Protein AF-A0A323V270-F1 (afdb_monomer_lite)

Organism: NCBI:txid429133

Sequence (131 aa):
PGTRQRLVRLRPVVPGRQGRWVRTGVSWRQLQYDTSRATWDPLHLAAMRALHATHQAARNQYYSYAPVDVYLHEFGPGLWRLLAEAVADGVPLMTADRAPRPVLLAEGDADVAVDLRRDGRSTALHAVLRL

pLDDT: mean 84.12, std 11.29, range [42.28, 95.69]

Structure (mmCIF, N/CA/C/O backbone):
data_AF-A0A323V270-F1
#
_entry.id   AF-A0A323V270-F1
#
loop_
_atom_site.group_PDB
_atom_site.id
_atom_site.type_symbol
_atom_site.label_atom_id
_atom_site.label_alt_id
_atom_site.label_comp_id
_atom_site.label_asym_id
_atom_site.label_entity_id
_atom_site.label_seq_id
_atom_site.pdbx_PDB_ins_code
_atom_site.Cartn_x
_atom_site.Cartn_y
_atom_site.Cartn_z
_atom_site.occupancy
_atom_site.B_iso_or_equiv
_atom_site.auth_seq_id
_atom_site.auth_comp_id
_atom_site.auth_asym_id
_atom_site.auth_atom_id
_atom_site.pdbx_PDB_model_num
ATOM 1 N N . PRO A 1 1 ? -5.415 6.614 31.268 1.00 42.28 1 PRO A N 1
ATOM 2 C CA . PRO A 1 1 ? -5.300 5.513 30.278 1.00 42.28 1 PRO A CA 1
ATOM 3 C C . PRO A 1 1 ? -5.098 6.080 28.865 1.00 42.28 1 PRO A C 1
ATOM 5 O O . PRO A 1 1 ? -6.015 6.670 28.309 1.00 42.28 1 PRO A O 1
ATOM 8 N N . GLY A 1 2 ? -3.879 5.983 28.328 1.00 48.66 2 GLY A N 1
ATOM 9 C CA . GLY A 1 2 ? -3.569 6.461 26.979 1.00 48.66 2 GLY A CA 1
A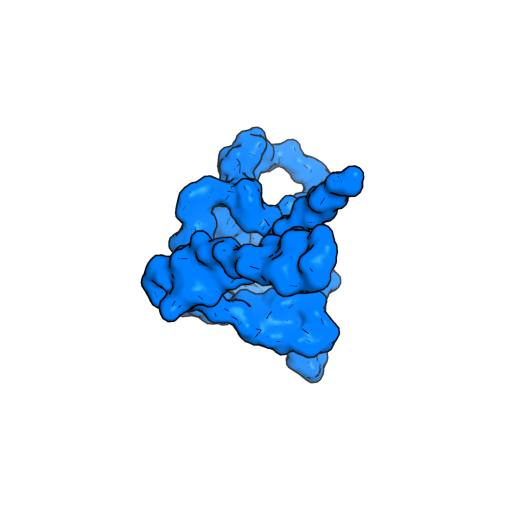TOM 10 C C . GLY A 1 2 ? -3.967 5.420 25.938 1.00 48.66 2 GLY A C 1
ATOM 11 O O . GLY A 1 2 ? -3.508 4.279 25.994 1.00 48.66 2 GLY A O 1
ATOM 12 N N . THR A 1 3 ? -4.824 5.790 24.992 1.00 59.59 3 THR A N 1
ATOM 13 C CA . THR A 1 3 ? -5.087 4.993 23.792 1.00 59.59 3 THR A CA 1
ATOM 14 C C . THR A 1 3 ? -3.776 4.801 23.039 1.00 59.59 3 THR A C 1
ATOM 16 O O . THR A 1 3 ? -3.206 5.752 22.510 1.00 59.59 3 THR A O 1
ATOM 19 N N . ARG A 1 4 ? -3.271 3.564 23.000 1.00 59.75 4 ARG A N 1
ATOM 20 C CA . ARG A 1 4 ? -2.117 3.212 22.169 1.00 59.75 4 ARG A CA 1
ATOM 21 C C . ARG A 1 4 ? -2.528 3.444 20.717 1.00 59.75 4 ARG A C 1
ATOM 23 O O . ARG A 1 4 ? -3.396 2.733 20.211 1.00 59.75 4 ARG A O 1
ATOM 30 N N . GLN A 1 5 ? -1.959 4.461 20.079 1.00 67.81 5 GLN A N 1
ATOM 31 C CA . GLN A 1 5 ? -2.276 4.789 18.695 1.00 67.81 5 GLN A CA 1
ATOM 32 C C . GLN A 1 5 ? -1.957 3.575 17.815 1.00 67.81 5 GLN A C 1
ATOM 34 O O . GLN A 1 5 ? -0.833 3.068 17.808 1.00 67.81 5 GLN A O 1
ATOM 39 N N . ARG A 1 6 ? -2.971 3.057 17.119 1.00 80.75 6 ARG A N 1
ATOM 40 C CA . ARG A 1 6 ? -2.809 1.937 16.191 1.00 80.75 6 ARG A CA 1
ATOM 41 C C . ARG A 1 6 ? -2.405 2.510 14.842 1.00 80.75 6 ARG A C 1
ATOM 43 O O . ARG A 1 6 ? -3.244 3.007 14.103 1.00 80.75 6 ARG A O 1
ATOM 50 N N . LEU A 1 7 ? -1.108 2.481 14.561 1.00 89.12 7 LEU A N 1
ATOM 51 C CA . LEU A 1 7 ? -0.550 2.954 13.301 1.00 89.12 7 LEU A CA 1
ATOM 52 C C . LEU A 1 7 ? -0.386 1.796 12.319 1.00 89.12 7 LEU A C 1
ATOM 54 O O . LEU A 1 7 ? 0.104 0.726 12.683 1.00 89.12 7 LEU A O 1
ATOM 58 N N . VAL A 1 8 ? -0.757 2.032 11.062 1.00 91.38 8 VAL A N 1
ATOM 59 C CA . VAL A 1 8 ? -0.518 1.088 9.967 1.00 91.38 8 VAL A CA 1
ATOM 60 C C . VAL A 1 8 ? 0.804 1.444 9.306 1.00 91.38 8 VAL A C 1
ATOM 62 O O . VAL A 1 8 ? 1.012 2.585 8.890 1.00 91.38 8 VAL A O 1
ATOM 65 N N . ARG A 1 9 ? 1.703 0.462 9.229 1.00 92.88 9 ARG A N 1
ATOM 66 C CA . ARG A 1 9 ? 3.046 0.616 8.672 1.00 92.88 9 ARG A CA 1
ATOM 67 C C . ARG A 1 9 ? 3.176 -0.141 7.359 1.00 92.88 9 ARG A C 1
ATOM 69 O O . ARG A 1 9 ? 2.888 -1.337 7.324 1.00 92.88 9 ARG A O 1
ATOM 76 N N . LEU A 1 10 ? 3.690 0.523 6.329 1.00 93.75 10 LEU A N 1
ATOM 77 C CA . LEU A 1 10 ? 4.091 -0.109 5.077 1.00 93.75 10 LEU A CA 1
ATOM 78 C C . LEU A 1 10 ? 5.544 -0.555 5.158 1.00 93.75 10 LEU A C 1
ATOM 80 O O . LEU A 1 10 ? 6.432 0.155 5.644 1.00 93.75 10 LEU A O 1
ATOM 84 N N . ARG A 1 11 ? 5.796 -1.759 4.654 1.00 92.69 11 ARG A N 1
ATOM 85 C CA . ARG A 1 11 ? 7.142 -2.307 4.563 1.00 92.69 11 ARG A CA 1
ATOM 86 C C . ARG A 1 11 ? 7.288 -3.106 3.273 1.00 92.69 11 ARG A C 1
ATOM 88 O O . ARG A 1 11 ? 6.478 -4.006 3.065 1.00 92.69 11 ARG A O 1
ATOM 95 N N . PRO A 1 12 ? 8.341 -2.858 2.479 1.00 92.94 12 PRO A N 1
ATOM 96 C CA . PRO A 1 12 ? 8.646 -3.687 1.335 1.00 92.94 12 PRO A CA 1
ATOM 97 C C . PRO A 1 12 ? 9.036 -5.080 1.810 1.00 92.94 12 PRO A C 1
ATOM 99 O O . PRO A 1 12 ? 9.722 -5.246 2.827 1.00 92.94 12 PRO A O 1
ATOM 102 N N . VAL A 1 13 ? 8.583 -6.076 1.067 1.00 92.06 13 VAL A N 1
ATOM 103 C CA . VAL A 1 13 ? 8.856 -7.488 1.306 1.00 92.06 13 VAL A CA 1
ATOM 104 C C . VAL A 1 13 ? 9.072 -8.178 -0.028 1.00 92.06 13 VAL A C 1
ATOM 106 O O . VAL A 1 13 ? 8.604 -7.705 -1.060 1.00 92.06 13 VAL A O 1
ATOM 109 N N . VAL A 1 14 ? 9.783 -9.297 0.001 1.00 89.94 14 VAL A N 1
ATOM 110 C CA . VAL A 1 14 ? 9.972 -10.155 -1.171 1.00 89.94 14 VAL A CA 1
ATOM 111 C C . VAL A 1 14 ? 9.300 -11.502 -0.949 1.00 89.94 14 VAL A C 1
ATOM 113 O O . VAL A 1 14 ? 9.254 -11.970 0.198 1.00 89.94 14 VAL A O 1
ATOM 116 N N . PRO A 1 15 ? 8.789 -12.148 -2.007 1.00 88.00 15 PRO A N 1
ATOM 117 C CA . PRO A 1 15 ? 8.318 -13.516 -1.894 1.00 88.00 15 PRO A CA 1
ATOM 118 C C . PRO A 1 15 ? 9.503 -14.415 -1.523 1.00 88.00 15 PRO A C 1
ATOM 120 O O . PRO A 1 15 ? 10.556 -14.402 -2.159 1.0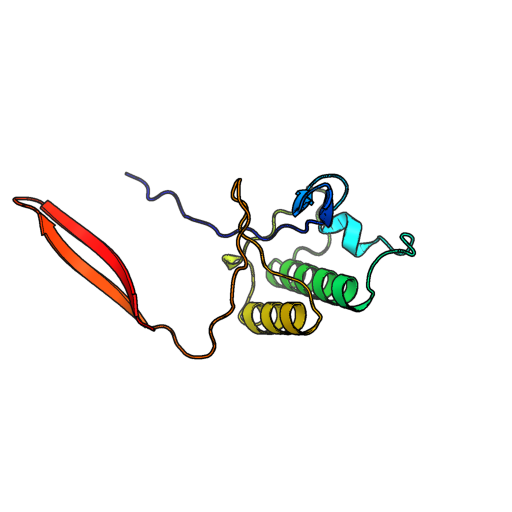0 88.00 15 PRO A O 1
ATOM 123 N N . GLY A 1 16 ? 9.352 -15.164 -0.439 1.00 85.12 16 GLY A N 1
ATOM 124 C CA . GLY A 1 16 ? 10.308 -16.157 0.025 1.00 85.12 16 GLY A CA 1
ATOM 125 C C . GLY A 1 16 ? 9.896 -17.574 -0.351 1.00 85.12 16 GLY A C 1
ATOM 126 O O . GLY A 1 16 ? 8.865 -17.822 -0.977 1.00 85.12 16 GLY A O 1
ATOM 127 N N . ARG A 1 17 ? 10.698 -18.545 0.091 1.00 79.81 17 ARG A N 1
ATOM 128 C CA . ARG A 1 17 ? 10.369 -19.969 -0.068 1.00 79.81 17 ARG A CA 1
ATOM 129 C C . ARG A 1 17 ? 9.069 -20.295 0.678 1.00 79.81 17 ARG A C 1
ATOM 131 O O . ARG A 1 17 ? 8.819 -19.760 1.757 1.00 79.81 17 ARG A O 1
ATOM 138 N N . GLN A 1 18 ? 8.282 -21.214 0.115 1.00 79.88 18 GLN A N 1
ATOM 139 C CA . GLN A 1 18 ? 7.051 -21.739 0.726 1.00 79.88 18 GLN A CA 1
ATOM 140 C C . GLN A 1 18 ? 5.988 -20.656 1.020 1.00 79.88 18 GLN A C 1
ATOM 142 O O . GLN A 1 18 ? 5.308 -20.717 2.040 1.00 79.88 18 GLN A O 1
ATOM 147 N N . GLY A 1 19 ? 5.865 -19.637 0.158 1.00 75.94 19 GLY A N 1
ATOM 148 C CA . GLY A 1 19 ? 4.800 -18.625 0.254 1.00 75.94 19 GLY A CA 1
ATOM 149 C C . GLY A 1 19 ? 4.940 -17.633 1.415 1.00 75.94 19 GLY A C 1
ATOM 150 O O . GLY A 1 19 ? 4.012 -16.882 1.703 1.00 75.94 19 GLY A O 1
ATOM 151 N N . ARG A 1 20 ? 6.089 -17.610 2.104 1.00 84.75 20 ARG A N 1
ATOM 152 C CA . ARG A 1 20 ? 6.357 -16.653 3.188 1.00 84.75 20 ARG A CA 1
ATOM 153 C C . ARG A 1 20 ? 6.891 -15.344 2.621 1.00 84.75 20 ARG A C 1
ATOM 155 O O . ARG A 1 20 ? 7.771 -15.367 1.773 1.00 84.75 20 ARG A O 1
ATOM 162 N N . TRP A 1 21 ? 6.459 -14.210 3.161 1.00 89.12 21 TRP A N 1
ATOM 163 C CA . TRP A 1 21 ? 7.031 -12.905 2.821 1.00 89.12 21 TRP A CA 1
ATOM 164 C C . TRP A 1 21 ? 8.280 -12.615 3.657 1.00 89.12 21 TRP A C 1
ATOM 166 O O . TRP A 1 21 ? 8.244 -12.622 4.891 1.00 89.12 21 TRP A O 1
ATOM 176 N N . VAL A 1 22 ? 9.403 -12.369 2.985 1.00 88.88 22 VAL A N 1
ATOM 177 C CA . VAL A 1 22 ? 10.703 -12.113 3.611 1.00 88.88 22 VAL A CA 1
ATOM 178 C C . VAL A 1 22 ? 10.951 -10.611 3.680 1.00 88.88 22 VAL A C 1
ATOM 180 O O . VAL A 1 22 ? 10.796 -9.881 2.705 1.00 88.88 22 VAL A O 1
ATOM 183 N N . ARG A 1 23 ? 11.348 -10.148 4.869 1.00 87.31 23 ARG A N 1
ATOM 184 C CA . ARG A 1 23 ? 11.594 -8.727 5.173 1.00 87.31 23 ARG A CA 1
ATOM 185 C C . ARG A 1 23 ? 13.081 -8.359 5.178 1.00 87.31 23 ARG A C 1
ATOM 187 O O . ARG A 1 23 ? 13.413 -7.192 5.373 1.00 87.31 23 ARG A O 1
ATOM 194 N N . THR A 1 24 ? 13.954 -9.361 5.093 1.00 84.50 24 THR A N 1
ATOM 195 C CA . THR A 1 24 ? 15.414 -9.227 5.156 1.00 84.50 24 THR A CA 1
ATOM 196 C C . THR A 1 24 ? 15.962 -8.956 3.760 1.00 84.50 24 THR A C 1
ATOM 198 O O . THR A 1 24 ? 15.510 -9.569 2.799 1.00 84.50 24 THR A O 1
ATOM 201 N N . GLY A 1 25 ? 16.937 -8.051 3.640 1.00 79.62 25 GLY A N 1
ATOM 202 C CA . GLY A 1 25 ? 17.577 -7.740 2.354 1.00 79.62 25 GLY A CA 1
ATOM 203 C C . GLY A 1 25 ? 16.720 -6.909 1.389 1.00 79.62 25 GLY A C 1
ATOM 204 O O . GLY A 1 25 ? 17.030 -6.864 0.193 1.00 79.62 25 GLY A O 1
ATOM 205 N N . VAL A 1 26 ? 15.652 -6.290 1.909 1.00 86.81 26 VAL A N 1
ATOM 206 C CA . VAL A 1 26 ? 14.821 -5.295 1.227 1.00 86.81 26 VAL A CA 1
ATOM 207 C C . VAL A 1 26 ? 14.410 -4.200 2.221 1.00 86.81 26 VAL A C 1
ATOM 209 O O . VAL A 1 26 ? 13.998 -4.474 3.351 1.00 86.81 26 VAL A O 1
ATOM 212 N N . SER A 1 27 ? 14.555 -2.941 1.818 1.00 88.00 27 SER A N 1
ATOM 213 C CA . SER A 1 27 ? 14.136 -1.761 2.583 1.00 88.00 27 SER A CA 1
ATOM 214 C C . SER A 1 27 ? 13.779 -0.624 1.629 1.00 88.00 27 SER A C 1
ATOM 216 O O . SER A 1 27 ? 14.223 -0.629 0.482 1.00 88.00 27 SER A O 1
ATOM 218 N N . TRP A 1 28 ? 13.020 0.368 2.104 1.00 89.50 28 TRP A N 1
ATOM 219 C CA . TRP A 1 28 ? 12.665 1.553 1.315 1.00 89.50 28 TRP A CA 1
ATOM 220 C C . TRP A 1 28 ? 13.892 2.266 0.740 1.00 89.50 28 TRP A C 1
ATOM 222 O O . TRP A 1 28 ? 13.958 2.533 -0.457 1.00 89.50 28 TRP A O 1
ATOM 232 N N . ARG A 1 29 ? 14.914 2.477 1.578 1.00 83.00 29 ARG A N 1
ATOM 233 C CA . ARG A 1 29 ? 16.179 3.095 1.170 1.00 83.00 29 ARG A CA 1
ATOM 234 C C . ARG A 1 29 ? 16.913 2.265 0.121 1.00 83.00 29 ARG A C 1
ATOM 236 O O . ARG A 1 29 ? 17.429 2.817 -0.839 1.00 83.00 29 ARG A O 1
ATOM 243 N N . GLN A 1 30 ? 16.964 0.945 0.298 1.00 84.44 30 GLN A N 1
ATOM 244 C CA . GLN A 1 30 ? 17.626 0.078 -0.672 1.00 84.44 30 GLN A CA 1
ATOM 245 C C . GLN A 1 30 ? 16.942 0.176 -2.039 1.00 84.44 30 GLN A C 1
ATOM 247 O O . GLN A 1 30 ? 17.623 0.404 -3.025 1.00 84.44 30 GLN A O 1
ATOM 252 N N . LEU A 1 31 ? 15.610 0.103 -2.099 1.00 85.50 31 LEU A N 1
ATOM 253 C CA . LEU A 1 31 ? 14.853 0.183 -3.357 1.00 85.50 31 LEU A CA 1
ATOM 254 C C . LEU A 1 31 ? 14.980 1.543 -4.068 1.00 85.50 31 LEU A C 1
ATOM 256 O O . LEU A 1 31 ? 14.853 1.625 -5.291 1.00 85.50 31 LEU A O 1
ATOM 260 N N . GLN A 1 32 ? 15.262 2.614 -3.324 1.00 80.31 32 GLN A N 1
ATOM 261 C CA . GLN A 1 32 ? 15.509 3.933 -3.904 1.00 80.31 32 GLN A CA 1
ATOM 262 C C . GLN A 1 32 ? 16.761 3.950 -4.793 1.00 80.31 32 GLN A C 1
ATOM 264 O O . GLN A 1 32 ? 16.724 4.536 -5.871 1.00 80.31 32 GLN A O 1
ATOM 269 N N . TYR A 1 33 ? 17.842 3.303 -4.350 1.00 77.75 33 TYR A N 1
ATOM 270 C CA . TYR A 1 33 ? 19.152 3.348 -5.015 1.00 77.75 33 TYR A CA 1
ATOM 271 C C . TYR A 1 33 ? 19.531 2.047 -5.730 1.00 77.75 33 TYR A C 1
ATOM 273 O O . TYR A 1 33 ? 20.541 2.005 -6.427 1.00 77.75 33 TYR A O 1
ATOM 281 N N . ASP A 1 34 ? 18.763 0.972 -5.544 1.00 73.88 34 ASP A N 1
ATOM 282 C CA . ASP A 1 34 ? 19.017 -0.308 -6.197 1.00 73.88 34 ASP A CA 1
ATOM 283 C C . ASP A 1 34 ? 18.671 -0.198 -7.685 1.00 73.88 34 ASP A C 1
ATOM 285 O O . ASP A 1 34 ? 17.505 -0.134 -8.079 1.00 73.88 34 ASP A O 1
ATOM 289 N N . THR A 1 35 ? 19.719 -0.132 -8.497 1.00 64.19 35 THR A N 1
ATOM 290 C CA . THR A 1 35 ? 19.671 -0.185 -9.964 1.00 64.19 35 THR A CA 1
ATOM 291 C C . THR A 1 35 ? 20.305 -1.480 -10.485 1.00 64.19 35 THR A C 1
ATOM 293 O O . THR A 1 35 ? 20.400 -1.668 -11.694 1.00 64.19 35 THR A O 1
ATOM 296 N N . SER A 1 36 ? 20.800 -2.350 -9.592 1.00 58.47 36 SER A N 1
ATOM 297 C CA . SER A 1 36 ? 21.748 -3.422 -9.928 1.00 58.47 36 SER A CA 1
ATOM 298 C C . SER A 1 36 ? 21.151 -4.824 -9.876 1.00 58.47 36 SER A C 1
ATOM 300 O O . SER A 1 36 ? 21.689 -5.741 -10.500 1.00 58.47 36 SER A O 1
ATOM 302 N N . ARG A 1 37 ? 20.029 -5.027 -9.178 1.00 61.88 37 ARG A N 1
ATOM 303 C CA . ARG A 1 37 ? 19.308 -6.302 -9.244 1.00 61.88 37 ARG A CA 1
ATOM 304 C C . ARG A 1 37 ? 18.553 -6.399 -10.571 1.00 61.88 37 ARG A C 1
ATOM 306 O O . ARG A 1 37 ? 17.402 -5.987 -10.667 1.00 61.88 37 ARG A O 1
ATOM 313 N N . ALA A 1 38 ? 19.174 -7.049 -11.556 1.00 57.97 38 ALA A N 1
ATOM 314 C CA . ALA A 1 38 ? 18.587 -7.437 -12.849 1.00 57.97 38 ALA A CA 1
ATOM 315 C C . ALA A 1 38 ? 17.314 -8.320 -12.751 1.00 57.97 38 ALA A C 1
ATOM 317 O O . ALA A 1 38 ? 16.815 -8.807 -13.757 1.00 57.97 38 ALA A O 1
ATOM 318 N N . THR A 1 39 ? 16.811 -8.573 -11.541 1.00 75.25 39 THR A N 1
ATOM 319 C CA . THR A 1 39 ? 15.713 -9.496 -11.228 1.00 75.25 39 THR A CA 1
ATOM 320 C C . THR A 1 39 ? 14.454 -8.781 -10.730 1.00 75.25 39 THR A C 1
ATOM 322 O O . THR A 1 39 ? 13.443 -9.437 -10.500 1.00 75.25 39 THR A O 1
ATOM 325 N N . TRP A 1 40 ? 14.494 -7.464 -10.503 1.00 85.56 40 TRP A N 1
ATOM 326 C CA . TRP A 1 40 ? 13.289 -6.736 -10.107 1.00 85.56 40 TRP A CA 1
ATOM 327 C C . TRP A 1 40 ? 12.390 -6.464 -11.305 1.00 85.56 40 TRP A C 1
ATOM 329 O O . TRP A 1 40 ? 12.866 -6.057 -12.361 1.00 85.56 40 TRP A O 1
ATOM 339 N N . ASP A 1 41 ? 11.086 -6.606 -11.093 1.00 89.50 41 ASP A N 1
ATOM 340 C CA . ASP A 1 41 ? 10.101 -6.060 -12.013 1.00 89.50 41 ASP A CA 1
ATOM 341 C C . ASP A 1 41 ? 10.199 -4.516 -12.007 1.00 89.50 41 ASP A C 1
ATOM 343 O O . ASP A 1 41 ? 10.103 -3.905 -10.929 1.00 89.50 41 ASP A O 1
ATOM 347 N N . PRO A 1 42 ? 10.415 -3.869 -13.168 1.00 89.75 42 PRO A N 1
ATOM 348 C CA . PRO A 1 42 ? 10.500 -2.417 -13.263 1.00 89.75 42 PRO A CA 1
ATOM 349 C C . PRO A 1 42 ? 9.249 -1.690 -12.758 1.00 89.75 42 PRO A C 1
ATOM 351 O O . PRO A 1 42 ? 9.391 -0.625 -12.152 1.00 89.75 42 PRO A O 1
ATOM 354 N N . LEU A 1 43 ? 8.054 -2.255 -12.962 1.00 92.31 43 LEU A N 1
ATOM 355 C CA . LEU A 1 43 ? 6.789 -1.657 -12.523 1.00 92.31 43 LEU A CA 1
ATOM 356 C C . LEU A 1 43 ? 6.687 -1.682 -10.997 1.00 92.31 43 LEU A C 1
ATOM 358 O O . LEU A 1 43 ? 6.464 -0.649 -10.364 1.00 92.31 43 LEU A O 1
ATOM 362 N N . HIS A 1 44 ? 7.001 -2.822 -10.376 1.00 91.94 44 HIS A N 1
ATOM 363 C CA . HIS A 1 44 ? 7.034 -2.923 -8.914 1.00 91.94 44 HIS A CA 1
ATOM 364 C C . HIS A 1 44 ? 8.048 -1.950 -8.298 1.00 91.94 44 HIS A C 1
ATOM 366 O O . HIS A 1 44 ? 7.780 -1.322 -7.270 1.00 91.94 44 HIS A O 1
ATOM 372 N N . LEU A 1 45 ? 9.224 -1.806 -8.916 1.00 90.81 45 LEU A N 1
ATOM 373 C CA . LEU A 1 45 ? 10.252 -0.883 -8.442 1.00 90.81 45 LEU A CA 1
ATOM 374 C C . LEU A 1 45 ? 9.813 0.582 -8.583 1.00 90.81 45 LEU A C 1
ATOM 376 O O . LEU A 1 45 ? 10.044 1.375 -7.666 1.00 90.81 45 LEU A O 1
ATOM 380 N N . ALA A 1 46 ? 9.164 0.936 -9.695 1.00 91.38 46 ALA A N 1
ATOM 381 C CA . ALA A 1 46 ? 8.598 2.264 -9.914 1.00 91.38 46 ALA A CA 1
ATOM 382 C C . ALA A 1 46 ? 7.537 2.601 -8.853 1.00 91.38 46 ALA A C 1
ATOM 384 O O . ALA A 1 46 ? 7.641 3.650 -8.211 1.00 91.38 46 ALA A O 1
ATOM 385 N N . ALA A 1 47 ? 6.608 1.681 -8.575 1.00 93.25 47 ALA A N 1
ATOM 386 C CA . ALA A 1 47 ? 5.588 1.842 -7.539 1.00 93.25 47 ALA A CA 1
ATOM 387 C C . ALA A 1 47 ? 6.198 2.051 -6.137 1.00 93.25 47 ALA A C 1
ATOM 389 O O . ALA A 1 47 ? 5.826 2.978 -5.409 1.00 93.25 47 ALA A O 1
ATOM 390 N N . MET A 1 48 ? 7.205 1.249 -5.764 1.00 92.06 48 MET A N 1
ATOM 391 C CA . MET A 1 48 ? 7.908 1.400 -4.478 1.00 92.06 48 MET A CA 1
ATOM 392 C C . MET A 1 48 ? 8.618 2.754 -4.360 1.00 92.06 48 MET A C 1
ATOM 394 O O . MET A 1 48 ? 8.587 3.390 -3.302 1.00 92.06 48 MET A O 1
ATOM 398 N N . ARG A 1 49 ? 9.250 3.217 -5.444 1.00 91.12 49 ARG A N 1
ATOM 399 C CA . ARG A 1 49 ? 9.915 4.527 -5.488 1.00 91.12 49 ARG A CA 1
ATOM 400 C C . ARG A 1 49 ? 8.911 5.674 -5.395 1.00 91.12 49 ARG A C 1
ATOM 402 O O . ARG A 1 49 ? 9.176 6.620 -4.658 1.00 91.12 49 ARG A O 1
ATOM 409 N N . ALA A 1 50 ? 7.763 5.575 -6.065 1.00 92.12 50 ALA A N 1
ATOM 410 C CA . ALA A 1 50 ? 6.701 6.580 -6.014 1.00 92.12 50 ALA A CA 1
ATOM 411 C C . ALA A 1 50 ? 6.109 6.731 -4.600 1.00 92.12 50 ALA A C 1
ATOM 413 O O . ALA A 1 50 ? 5.968 7.853 -4.100 1.00 92.12 50 ALA A O 1
ATOM 414 N N . LEU A 1 51 ? 5.836 5.607 -3.923 1.00 92.38 51 LEU A N 1
ATOM 415 C CA . LEU A 1 51 ? 5.401 5.590 -2.521 1.00 92.38 51 LEU A CA 1
ATOM 416 C C . LEU A 1 51 ? 6.435 6.262 -1.610 1.00 92.38 51 LEU A C 1
ATOM 418 O O . LEU A 1 51 ? 6.096 7.162 -0.841 1.00 92.38 51 LEU A O 1
ATOM 422 N N . HIS A 1 52 ? 7.706 5.875 -1.720 1.00 90.62 52 HIS A N 1
ATOM 423 C CA . HIS A 1 52 ? 8.757 6.435 -0.872 1.00 90.62 52 HIS A CA 1
ATOM 424 C C . HIS A 1 52 ? 9.011 7.927 -1.144 1.00 90.62 52 HIS A C 1
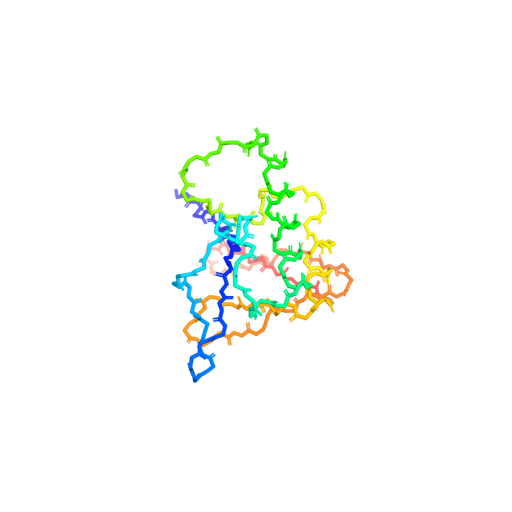ATOM 426 O O . HIS A 1 52 ? 9.146 8.704 -0.204 1.00 90.62 52 HIS A O 1
ATOM 432 N N . ALA A 1 53 ? 9.031 8.358 -2.408 1.00 89.12 53 ALA A N 1
ATOM 433 C CA . ALA A 1 53 ? 9.218 9.766 -2.762 1.00 89.12 53 ALA A CA 1
ATOM 434 C C . ALA A 1 53 ? 8.081 10.649 -2.221 1.00 89.12 53 ALA A C 1
ATOM 436 O O . ALA A 1 53 ? 8.335 11.725 -1.683 1.00 89.12 53 ALA A O 1
ATOM 437 N N . THR A 1 54 ? 6.838 10.165 -2.303 1.00 90.38 54 THR A N 1
ATOM 438 C CA . THR A 1 54 ? 5.663 10.883 -1.788 1.00 90.38 54 THR A CA 1
ATOM 439 C C . THR A 1 54 ? 5.695 10.994 -0.266 1.00 90.38 54 THR A C 1
ATOM 441 O O . THR A 1 54 ? 5.393 12.054 0.280 1.00 90.38 54 THR A O 1
ATOM 444 N N . HIS A 1 55 ? 6.107 9.929 0.426 1.00 89.81 55 HIS A N 1
ATOM 445 C CA . HIS A 1 55 ? 6.318 9.948 1.875 1.00 89.81 55 HIS A CA 1
ATOM 446 C C . HIS A 1 55 ? 7.384 10.973 2.292 1.00 89.81 55 HIS A C 1
ATOM 448 O O . HIS A 1 55 ? 7.151 11.776 3.193 1.00 89.81 55 HIS A O 1
ATOM 454 N N . GLN A 1 56 ? 8.521 11.007 1.593 1.00 86.56 56 GLN A N 1
ATOM 455 C CA . GLN A 1 56 ? 9.603 11.959 1.870 1.00 86.56 56 GLN A CA 1
ATOM 456 C C . GLN A 1 56 ? 9.169 13.413 1.626 1.00 86.56 56 GLN A C 1
ATOM 458 O O . GLN A 1 56 ? 9.473 14.292 2.439 1.00 86.56 56 GLN A O 1
ATOM 463 N N . ALA A 1 57 ? 8.415 13.656 0.548 1.00 85.56 57 ALA A N 1
ATOM 464 C CA . ALA A 1 57 ? 7.849 14.965 0.238 1.00 85.56 57 ALA A CA 1
ATOM 465 C C . ALA A 1 57 ? 6.851 15.426 1.313 1.00 85.56 57 ALA A C 1
ATOM 467 O O . ALA A 1 57 ? 6.944 16.559 1.777 1.00 85.56 57 ALA A O 1
ATOM 468 N N . ALA A 1 58 ? 5.958 14.541 1.773 1.00 84.62 58 ALA A N 1
ATOM 469 C CA . ALA A 1 58 ? 4.984 14.851 2.824 1.00 84.62 58 ALA A CA 1
ATOM 470 C C . ALA A 1 58 ? 5.639 15.214 4.170 1.00 84.62 58 ALA A C 1
ATOM 472 O O . ALA A 1 58 ? 5.067 15.959 4.963 1.00 84.62 58 ALA A O 1
ATOM 473 N N . ARG A 1 59 ? 6.853 14.713 4.426 1.00 79.25 59 ARG A N 1
ATOM 474 C CA . ARG A 1 59 ? 7.600 14.962 5.667 1.00 79.25 59 ARG A CA 1
ATOM 475 C C . ARG A 1 59 ? 8.584 16.130 5.585 1.00 79.25 59 ARG A C 1
ATOM 477 O O . ARG A 1 59 ? 9.248 16.397 6.584 1.00 79.25 59 ARG A O 1
ATOM 484 N N . ASN A 1 60 ? 8.737 16.788 4.429 1.00 72.00 60 ASN A N 1
ATOM 485 C CA . ASN A 1 60 ? 9.843 17.722 4.156 1.00 72.00 60 ASN A CA 1
ATOM 486 C C . ASN A 1 60 ? 11.240 17.115 4.443 1.00 72.00 60 ASN A C 1
ATOM 488 O O . ASN A 1 60 ? 12.202 17.828 4.731 1.00 72.00 60 ASN A O 1
ATOM 492 N N . GLN A 1 61 ? 11.373 15.787 4.381 1.00 66.62 61 GLN A N 1
ATOM 493 C CA . GLN A 1 61 ? 12.582 15.061 4.775 1.00 66.62 61 GLN A CA 1
ATOM 494 C C . GLN A 1 61 ? 13.251 14.456 3.546 1.00 66.62 61 GLN A C 1
ATOM 496 O O . GLN A 1 61 ? 13.062 13.291 3.224 1.00 66.62 61 GLN A O 1
ATOM 501 N N . TYR A 1 62 ? 14.078 15.242 2.859 1.00 59.59 62 TYR A N 1
ATOM 502 C CA . TYR A 1 62 ? 14.807 14.757 1.680 1.00 59.59 62 TYR A CA 1
ATOM 503 C C . TYR A 1 62 ? 16.077 13.964 2.037 1.00 59.59 62 TYR A C 1
ATOM 505 O O . TYR A 1 62 ? 16.496 13.100 1.271 1.00 59.59 62 TYR A O 1
ATOM 513 N N . TYR A 1 63 ? 16.653 14.194 3.225 1.00 55.31 63 TYR A N 1
ATOM 514 C CA . TYR A 1 63 ? 17.926 13.606 3.657 1.00 55.31 63 TYR A CA 1
ATOM 515 C C . TYR A 1 63 ? 17.850 13.105 5.106 1.00 55.31 63 TYR A C 1
ATOM 517 O O . TYR A 1 63 ? 18.249 13.800 6.035 1.00 55.31 63 TYR A O 1
ATOM 525 N N . SER A 1 64 ? 17.344 11.888 5.316 1.00 54.72 64 SER A N 1
ATOM 526 C CA . SER A 1 64 ? 17.449 11.195 6.609 1.00 54.72 64 SER A CA 1
ATOM 527 C C . SER A 1 64 ? 18.387 9.991 6.492 1.00 54.72 64 SER A C 1
ATOM 529 O O . SER A 1 64 ? 18.325 9.225 5.528 1.00 54.72 64 SER A O 1
ATOM 531 N N . TYR A 1 65 ? 19.295 9.836 7.459 1.00 52.91 65 TYR A N 1
ATOM 532 C CA . TYR A 1 65 ? 20.269 8.736 7.529 1.00 52.91 65 TYR A CA 1
ATOM 533 C C . TYR A 1 65 ? 19.757 7.514 8.316 1.00 52.91 65 TYR A C 1
ATOM 535 O O . TYR A 1 65 ? 20.408 6.471 8.311 1.00 52.91 65 TYR A O 1
ATOM 543 N N . ALA A 1 66 ? 18.594 7.613 8.967 1.00 54.69 66 ALA A N 1
ATOM 544 C CA . ALA A 1 66 ? 18.017 6.533 9.766 1.00 54.69 66 ALA A CA 1
ATOM 545 C C . ALA A 1 66 ? 17.165 5.559 8.919 1.00 54.69 66 ALA A C 1
ATOM 547 O O . ALA A 1 66 ? 16.671 5.939 7.853 1.00 54.69 66 ALA A O 1
ATOM 548 N N . PRO A 1 67 ? 16.953 4.306 9.377 1.00 60.50 67 PRO A N 1
ATOM 549 C CA . PRO A 1 67 ? 15.945 3.418 8.804 1.00 60.50 67 PRO A CA 1
ATOM 550 C C . PRO A 1 67 ? 14.579 4.114 8.774 1.00 60.50 67 PRO A C 1
ATOM 552 O O . PRO A 1 67 ? 14.075 4.537 9.811 1.00 60.50 67 PRO A O 1
ATOM 555 N N . VAL A 1 68 ? 13.989 4.243 7.584 1.00 74.25 68 VAL A N 1
ATOM 556 C CA . VAL A 1 68 ? 12.699 4.919 7.409 1.00 74.25 68 VAL A CA 1
ATOM 557 C C . VAL A 1 68 ? 11.580 3.905 7.629 1.00 74.25 68 VAL A C 1
ATOM 559 O O . VAL A 1 68 ? 11.346 3.026 6.794 1.00 74.25 68 VAL A O 1
ATOM 562 N N . ASP A 1 69 ? 10.895 4.007 8.767 1.00 87.00 69 ASP A N 1
ATOM 563 C CA . ASP A 1 69 ? 9.565 3.421 8.903 1.00 87.00 69 ASP A CA 1
ATOM 564 C C . ASP A 1 69 ? 8.559 4.333 8.186 1.00 87.00 69 ASP A C 1
ATOM 566 O O . ASP A 1 69 ? 8.526 5.540 8.412 1.00 87.00 69 ASP A O 1
ATOM 570 N N . VAL A 1 70 ? 7.753 3.739 7.308 1.00 90.50 70 VAL A N 1
ATOM 571 C CA . VAL A 1 70 ? 6.755 4.440 6.493 1.00 90.50 70 VAL A CA 1
ATOM 572 C C . VAL A 1 70 ? 5.371 4.085 7.019 1.00 90.50 70 VAL A C 1
ATOM 574 O O . VAL A 1 70 ? 4.981 2.914 6.976 1.00 90.50 70 VAL A O 1
ATOM 577 N N . TYR A 1 71 ? 4.622 5.063 7.520 1.00 92.00 71 TYR A N 1
ATOM 578 C CA . TYR A 1 71 ? 3.271 4.856 8.044 1.00 92.00 71 TYR A CA 1
ATOM 579 C C . TYR A 1 71 ? 2.212 5.544 7.179 1.00 92.00 71 TYR A C 1
ATOM 581 O O . TYR A 1 71 ? 2.450 6.624 6.656 1.00 92.00 71 TYR A O 1
ATOM 589 N N . LEU A 1 72 ? 1.012 4.958 7.071 1.00 92.44 72 LEU A N 1
ATOM 590 C CA . LEU A 1 72 ? -0.057 5.479 6.193 1.00 92.44 72 LEU A CA 1
ATOM 591 C C . LEU A 1 72 ? -0.466 6.911 6.555 1.00 92.44 72 LEU A C 1
ATOM 593 O O . LEU A 1 72 ? -0.657 7.736 5.675 1.00 92.44 72 LEU A O 1
ATOM 597 N N . HIS A 1 73 ? -0.556 7.213 7.851 1.00 89.50 73 HIS A N 1
ATOM 598 C CA . HIS A 1 73 ? -0.932 8.543 8.339 1.00 89.50 73 HIS A CA 1
ATOM 599 C C . HIS A 1 73 ? 0.099 9.642 8.030 1.00 89.50 73 HIS A C 1
ATOM 601 O O . HIS A 1 73 ? -0.200 10.813 8.227 1.00 89.50 73 HIS A O 1
ATOM 607 N N . GLU A 1 74 ? 1.310 9.277 7.595 1.00 90.81 74 GLU A N 1
ATOM 608 C CA . GLU A 1 74 ? 2.358 10.233 7.218 1.00 90.81 74 GLU A CA 1
ATOM 609 C C . GLU A 1 74 ? 2.240 10.667 5.751 1.00 90.81 74 GLU A C 1
ATOM 611 O O . GLU A 1 74 ? 2.983 11.539 5.308 1.00 90.81 74 GLU A O 1
ATOM 616 N N . PHE A 1 75 ? 1.332 10.061 4.983 1.00 89.81 75 PHE A N 1
ATOM 617 C CA . PHE A 1 75 ? 1.062 10.470 3.613 1.00 89.81 75 PHE A CA 1
ATOM 618 C C . PHE A 1 75 ? -0.029 11.539 3.563 1.00 89.81 75 PHE A C 1
ATOM 620 O O . PHE A 1 75 ? -0.959 11.553 4.367 1.00 89.81 75 PHE A O 1
ATOM 627 N N . GLY A 1 76 ? 0.057 12.400 2.549 1.00 84.62 76 GLY A N 1
ATOM 628 C CA . GLY A 1 76 ? -1.052 13.261 2.153 1.00 84.62 76 GLY A CA 1
ATOM 629 C C . GLY A 1 76 ? -2.151 12.508 1.379 1.00 84.62 76 GLY A C 1
ATOM 630 O O . GLY A 1 76 ? -2.105 11.282 1.244 1.00 84.62 76 GLY A O 1
ATOM 631 N N . PRO A 1 77 ? -3.107 13.242 0.778 1.00 83.31 77 PRO A N 1
ATOM 632 C CA . PRO A 1 77 ? -4.263 12.670 0.071 1.00 83.31 77 PRO A CA 1
ATOM 633 C C . PRO A 1 77 ? -3.915 11.695 -1.068 1.00 83.31 77 PRO A C 1
ATOM 635 O O . PRO A 1 77 ? -4.718 10.840 -1.425 1.00 83.31 77 PRO A O 1
ATOM 638 N N . GLY A 1 78 ? -2.707 11.795 -1.634 1.00 87.88 78 GLY A N 1
ATOM 639 C CA . GLY A 1 78 ? -2.255 10.963 -2.751 1.00 87.88 78 GLY A CA 1
ATOM 640 C C . GLY A 1 78 ? -1.980 9.491 -2.417 1.00 87.88 78 GLY A C 1
ATOM 641 O O . GLY A 1 78 ? -1.763 8.716 -3.345 1.00 87.88 78 GLY A O 1
ATOM 642 N N . LEU A 1 79 ? -1.991 9.090 -1.138 1.00 92.12 79 LEU A N 1
ATOM 643 C CA . LEU A 1 79 ? -1.710 7.711 -0.712 1.00 92.12 79 LEU A CA 1
ATOM 644 C C . LEU A 1 79 ? -2.561 6.676 -1.449 1.00 92.12 79 LEU A C 1
ATOM 646 O O . LEU A 1 79 ? -2.029 5.705 -1.979 1.00 92.12 79 LEU A O 1
ATOM 650 N N . TRP A 1 80 ? -3.879 6.870 -1.452 1.00 91.75 80 TRP A N 1
ATOM 651 C CA . TRP A 1 80 ? -4.814 5.857 -1.939 1.00 91.75 80 TRP A CA 1
ATOM 652 C C . TRP A 1 80 ? -4.663 5.617 -3.436 1.00 91.75 80 TRP A C 1
ATOM 654 O O . TRP A 1 80 ? -4.632 4.467 -3.864 1.00 91.75 80 TRP A O 1
ATOM 664 N N . ARG A 1 81 ? -4.443 6.688 -4.208 1.00 92.25 81 ARG A N 1
ATOM 665 C CA . ARG A 1 81 ? -4.106 6.597 -5.632 1.00 92.25 81 ARG A CA 1
ATOM 666 C C . ARG A 1 81 ? -2.828 5.783 -5.852 1.00 92.25 81 ARG A C 1
ATOM 668 O O . ARG A 1 81 ? -2.829 4.879 -6.673 1.00 92.25 81 ARG A O 1
ATOM 675 N N . LEU A 1 82 ? -1.765 6.056 -5.091 1.00 94.56 82 LEU A N 1
ATOM 676 C CA . LEU A 1 82 ? -0.489 5.338 -5.226 1.00 94.56 82 LEU A CA 1
ATOM 677 C C . LEU A 1 82 ? -0.598 3.855 -4.853 1.00 94.56 82 LEU A C 1
ATOM 679 O O . LEU A 1 82 ? 0.049 3.017 -5.473 1.00 94.56 82 LEU A O 1
ATOM 683 N N . LEU A 1 83 ? -1.398 3.520 -3.836 1.00 95.12 83 LEU A N 1
ATOM 684 C CA . LEU A 1 83 ? -1.657 2.124 -3.482 1.00 95.12 83 LEU A CA 1
ATOM 685 C C . LEU A 1 83 ? -2.459 1.412 -4.576 1.00 95.12 83 LEU A C 1
ATOM 687 O O . LEU A 1 83 ? -2.142 0.269 -4.892 1.00 95.12 83 LEU A O 1
ATOM 691 N N . ALA A 1 84 ? -3.455 2.080 -5.164 1.00 94.06 84 ALA A N 1
ATOM 692 C CA . ALA A 1 84 ? -4.231 1.534 -6.274 1.00 94.06 84 ALA A CA 1
ATOM 693 C C . ALA A 1 84 ? -3.359 1.299 -7.517 1.00 94.06 84 ALA A C 1
ATOM 695 O O . ALA A 1 84 ? -3.413 0.218 -8.094 1.00 94.06 84 ALA A O 1
ATOM 696 N N . GLU A 1 85 ? -2.503 2.261 -7.873 1.00 94.75 85 GLU A N 1
ATOM 697 C CA . GLU A 1 85 ? -1.523 2.125 -8.962 1.00 94.75 85 GLU A CA 1
ATOM 698 C C . GLU A 1 85 ? -0.563 0.958 -8.707 1.00 94.75 85 GLU A C 1
ATOM 700 O O . GLU A 1 85 ? -0.400 0.102 -9.567 1.00 94.75 85 GLU A O 1
ATOM 705 N N . ALA A 1 86 ? -0.007 0.845 -7.496 1.00 95.56 86 ALA A N 1
ATOM 706 C CA . ALA A 1 86 ? 0.875 -0.267 -7.147 1.00 95.56 86 ALA A CA 1
ATOM 707 C C . ALA A 1 86 ? 0.180 -1.635 -7.283 1.00 95.56 86 ALA A C 1
ATOM 709 O O . ALA A 1 86 ? 0.778 -2.582 -7.791 1.00 95.56 86 ALA A O 1
ATOM 710 N N . VAL A 1 87 ? -1.078 -1.746 -6.838 1.00 95.69 87 VAL A N 1
ATOM 711 C CA . VAL A 1 87 ? -1.870 -2.978 -6.976 1.00 95.69 87 VAL A CA 1
ATOM 712 C C . VAL A 1 87 ? -2.159 -3.285 -8.447 1.00 95.69 87 VAL A C 1
ATOM 714 O O . VAL A 1 87 ? -2.039 -4.442 -8.848 1.00 95.69 87 VAL A O 1
ATOM 717 N N . ALA A 1 88 ? -2.489 -2.272 -9.253 1.00 94.81 88 ALA A N 1
ATOM 718 C CA . ALA A 1 88 ? -2.695 -2.420 -10.695 1.00 94.81 88 ALA A CA 1
ATOM 719 C C . ALA A 1 88 ? -1.416 -2.872 -11.422 1.00 94.81 88 ALA A C 1
ATOM 721 O O . ALA A 1 88 ? -1.486 -3.705 -12.323 1.00 94.81 88 ALA A O 1
ATOM 722 N N . ASP A 1 89 ? -0.254 -2.404 -10.961 1.00 95.56 89 ASP A N 1
ATOM 723 C CA . ASP A 1 89 ? 1.073 -2.815 -11.432 1.00 95.56 89 ASP A CA 1
ATOM 724 C C . ASP A 1 89 ? 1.496 -4.210 -10.932 1.00 95.56 89 ASP A C 1
ATOM 726 O O . ASP A 1 89 ? 2.603 -4.659 -11.222 1.00 95.56 89 ASP A O 1
ATOM 730 N N . GLY A 1 90 ? 0.639 -4.910 -10.180 1.00 94.38 90 GLY A N 1
ATOM 731 C CA . GLY A 1 90 ? 0.881 -6.280 -9.724 1.00 94.38 90 GLY A CA 1
ATOM 732 C C . GLY A 1 90 ? 1.561 -6.399 -8.361 1.00 94.38 90 GLY A C 1
ATOM 733 O O . GLY A 1 90 ? 1.862 -7.516 -7.936 1.00 94.38 90 GLY A O 1
ATOM 734 N N . VAL A 1 91 ? 1.764 -5.295 -7.631 1.00 94.94 91 VAL A N 1
ATOM 735 C CA . VAL A 1 91 ? 2.307 -5.324 -6.266 1.00 94.94 91 VAL A CA 1
ATOM 736 C C . VAL A 1 91 ? 1.209 -5.741 -5.281 1.00 94.94 91 VAL A C 1
ATOM 738 O O . VAL A 1 91 ? 0.318 -4.944 -4.973 1.00 94.94 91 VAL A O 1
ATOM 741 N N . PRO A 1 92 ? 1.272 -6.946 -4.685 1.00 94.19 92 PRO A N 1
ATOM 742 C CA . PRO A 1 92 ? 0.264 -7.345 -3.723 1.00 94.19 92 PRO A CA 1
ATOM 743 C C . PRO A 1 92 ? 0.474 -6.638 -2.380 1.00 94.19 92 PRO A C 1
ATOM 745 O O . PRO A 1 92 ? 1.583 -6.586 -1.840 1.00 94.19 92 PRO A O 1
ATOM 748 N N . LEU A 1 93 ? -0.620 -6.173 -1.782 1.00 94.94 93 LEU A N 1
ATOM 749 C CA . LEU A 1 93 ? -0.638 -5.722 -0.394 1.00 94.94 93 LEU A CA 1
ATOM 750 C C . LEU A 1 93 ? -0.930 -6.917 0.514 1.00 94.94 93 LEU A C 1
ATOM 752 O O . LEU A 1 93 ? -1.865 -7.675 0.275 1.00 94.94 93 LEU A O 1
ATOM 756 N N . MET A 1 94 ? -0.118 -7.104 1.552 1.00 93.94 94 MET A N 1
ATOM 757 C CA . MET A 1 94 ? -0.174 -8.288 2.414 1.00 93.94 94 MET A CA 1
ATOM 758 C C . MET A 1 94 ? -0.143 -7.886 3.884 1.00 93.94 94 MET A C 1
ATOM 760 O O . MET A 1 94 ? 0.603 -6.986 4.284 1.00 93.94 94 MET A O 1
ATOM 764 N N . THR A 1 95 ? -0.922 -8.577 4.712 1.00 92.75 95 THR A N 1
ATOM 765 C CA . THR A 1 95 ? -0.848 -8.419 6.166 1.00 92.75 95 THR A CA 1
ATOM 766 C C . THR A 1 95 ? 0.483 -8.945 6.711 1.00 92.75 95 THR A C 1
ATOM 768 O O . THR A 1 95 ? 1.109 -9.852 6.164 1.0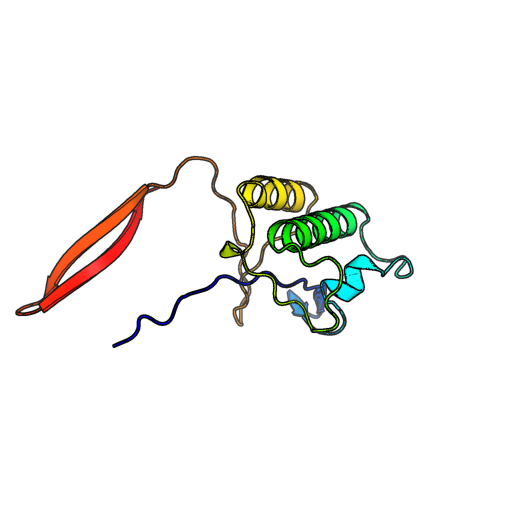0 92.75 95 THR A O 1
ATOM 771 N N . ALA A 1 96 ? 0.943 -8.355 7.817 1.00 86.81 96 ALA A N 1
ATOM 772 C CA . ALA A 1 96 ? 2.217 -8.704 8.452 1.00 86.81 96 ALA A CA 1
ATOM 773 C C . ALA A 1 96 ? 2.102 -9.841 9.494 1.00 86.81 96 ALA A C 1
ATOM 775 O O . ALA A 1 96 ? 2.982 -9.982 10.347 1.00 86.81 96 ALA A O 1
ATOM 776 N N . ASP A 1 97 ? 1.010 -10.606 9.474 1.00 84.50 97 ASP A N 1
ATOM 777 C CA . ASP A 1 97 ? 0.747 -11.735 10.367 1.00 84.50 97 ASP A CA 1
ATOM 778 C C . ASP A 1 97 ? 1.527 -12.998 9.963 1.00 84.50 97 ASP A C 1
ATOM 780 O O . ASP A 1 97 ? 2.156 -13.086 8.909 1.00 84.50 97 ASP A O 1
ATOM 784 N N . ARG A 1 98 ? 1.531 -14.000 10.855 1.00 79.88 98 ARG A N 1
ATOM 785 C CA . ARG A 1 98 ? 2.235 -15.277 10.634 1.00 79.88 98 ARG A CA 1
ATOM 786 C C . ARG A 1 98 ? 1.714 -16.021 9.401 1.00 79.88 98 ARG A C 1
ATOM 788 O O . ARG A 1 98 ? 2.483 -16.751 8.778 1.00 79.88 98 ARG A O 1
ATOM 795 N N . ALA A 1 99 ? 0.436 -15.831 9.087 1.00 85.75 99 ALA A N 1
ATOM 796 C CA . ALA A 1 99 ? -0.230 -16.316 7.889 1.00 85.75 99 ALA A CA 1
ATOM 797 C C . ALA A 1 99 ? -0.692 -15.100 7.065 1.00 85.75 99 ALA A C 1
ATOM 799 O O . ALA A 1 99 ? -1.821 -14.651 7.255 1.00 85.75 99 ALA A O 1
ATOM 800 N N . PRO A 1 100 ? 0.185 -14.547 6.208 1.00 87.69 100 PRO A N 1
ATOM 801 C CA . PRO A 1 100 ? -0.103 -13.360 5.414 1.00 87.69 100 PRO A CA 1
ATOM 802 C C . PRO A 1 100 ? -1.354 -13.542 4.564 1.00 87.69 100 PRO A C 1
ATOM 804 O O . PRO A 1 100 ? -1.505 -14.553 3.878 1.00 87.69 100 PRO A O 1
ATOM 807 N N . ARG A 1 101 ? -2.232 -12.546 4.595 1.00 92.12 101 ARG A N 1
ATOM 808 C CA . ARG A 1 101 ? -3.449 -12.479 3.793 1.00 92.12 101 ARG A CA 1
ATOM 809 C C . ARG A 1 101 ? -3.386 -11.269 2.865 1.00 92.12 101 ARG A C 1
ATOM 811 O O . ARG A 1 101 ? -2.853 -10.233 3.277 1.00 92.12 101 ARG A O 1
ATOM 818 N N . PRO A 1 102 ? -3.940 -11.375 1.646 1.00 92.44 102 PRO A N 1
ATOM 819 C CA . PRO A 1 102 ? -4.093 -10.227 0.771 1.00 92.44 102 PRO A CA 1
ATOM 820 C C . PRO A 1 102 ? -4.913 -9.127 1.448 1.00 92.44 102 PRO A C 1
ATOM 822 O O . PRO A 1 102 ? -5.937 -9.395 2.081 1.00 92.44 102 PRO A O 1
ATOM 825 N N . VAL A 1 103 ? -4.453 -7.891 1.305 1.00 93.88 103 VAL A N 1
ATOM 826 C CA . VAL A 1 103 ? -5.208 -6.688 1.642 1.00 93.88 103 VAL A CA 1
ATOM 827 C C . VAL A 1 103 ? -5.806 -6.168 0.346 1.00 93.88 103 VAL A C 1
ATOM 829 O O . VAL A 1 103 ? -5.081 -5.889 -0.606 1.00 93.88 103 VAL A O 1
ATOM 832 N N . LEU A 1 104 ? -7.128 -6.054 0.319 1.00 91.88 104 LEU A N 1
ATOM 833 C CA . LEU A 1 104 ? -7.855 -5.498 -0.812 1.00 91.88 104 LEU A CA 1
ATOM 834 C C . LEU A 1 104 ? -8.112 -4.015 -0.560 1.00 91.88 104 LEU A C 1
ATOM 836 O O . LEU A 1 104 ? -8.442 -3.619 0.560 1.00 91.88 104 LEU A O 1
ATOM 840 N N . LEU A 1 105 ? -7.959 -3.209 -1.606 1.00 90.31 105 LEU A N 1
ATOM 841 C CA . LEU A 1 105 ? -8.447 -1.838 -1.617 1.00 90.31 105 LEU A CA 1
ATOM 842 C C . LEU A 1 105 ? -9.895 -1.905 -2.096 1.00 90.31 105 LEU A C 1
ATOM 844 O O . LEU A 1 105 ? -10.143 -2.315 -3.226 1.00 90.31 105 LEU A O 1
ATOM 848 N N . ALA A 1 106 ? -10.837 -1.602 -1.206 1.00 85.81 106 ALA A N 1
ATOM 849 C CA . ALA A 1 106 ? -12.245 -1.561 -1.569 1.00 85.81 106 ALA A CA 1
ATOM 850 C C . ALA A 1 106 ? -12.505 -0.373 -2.502 1.00 85.81 106 ALA A C 1
ATOM 852 O O . ALA A 1 106 ? -11.939 0.705 -2.313 1.00 85.81 106 ALA A O 1
ATOM 853 N N . GLU A 1 107 ? -13.361 -0.588 -3.495 1.00 78.44 107 GLU A N 1
ATOM 854 C CA . GLU A 1 107 ? -13.904 0.485 -4.317 1.00 78.44 107 GLU A CA 1
ATOM 855 C C . GLU A 1 107 ? -15.133 1.071 -3.618 1.00 78.44 107 GLU A C 1
ATOM 857 O O . GLU A 1 107 ? -15.981 0.326 -3.123 1.00 78.44 107 GLU A O 1
ATOM 862 N N . GLY A 1 108 ? -15.225 2.399 -3.586 1.00 78.44 108 GLY A N 1
ATOM 863 C CA . GLY A 1 108 ? -16.331 3.118 -2.960 1.00 78.44 108 GLY A CA 1
ATOM 864 C C . GLY A 1 108 ? -16.015 3.670 -1.573 1.00 78.44 108 GLY A C 1
ATOM 865 O O . GLY A 1 108 ? -14.931 3.478 -1.015 1.00 78.44 108 GLY A O 1
ATOM 866 N N . ASP A 1 109 ? -16.983 4.409 -1.046 1.00 78.50 109 ASP A N 1
ATOM 867 C CA . ASP A 1 109 ? -16.886 5.030 0.265 1.00 78.50 109 ASP A CA 1
ATOM 868 C C . ASP A 1 109 ? -17.177 4.002 1.362 1.00 78.50 109 ASP A C 1
ATOM 870 O O . ASP A 1 109 ? -18.015 3.117 1.206 1.00 78.50 109 ASP A O 1
ATOM 874 N N . ALA A 1 110 ? -16.482 4.132 2.490 1.00 80.88 110 ALA A N 1
ATOM 875 C CA . ALA A 1 110 ? -16.763 3.353 3.685 1.00 80.88 110 ALA A CA 1
ATOM 876 C C . ALA A 1 110 ? -17.228 4.290 4.799 1.00 80.88 110 ALA A C 1
ATOM 878 O O . ALA A 1 110 ? -16.514 5.225 5.178 1.00 80.88 110 ALA A O 1
ATOM 879 N N . ASP A 1 111 ? -18.394 4.002 5.366 1.00 84.06 111 ASP A N 1
ATOM 880 C CA . ASP A 1 111 ? -18.932 4.763 6.483 1.00 84.06 111 ASP A CA 1
ATOM 881 C C . ASP A 1 111 ? -18.354 4.233 7.797 1.00 84.06 111 ASP A C 1
ATOM 883 O O . ASP A 1 111 ? -18.578 3.088 8.208 1.00 84.06 111 ASP A O 1
ATOM 887 N N . VAL A 1 112 ? -17.613 5.090 8.499 1.00 86.56 112 VAL A N 1
ATOM 888 C CA . VAL A 1 112 ? -17.156 4.803 9.861 1.00 86.56 112 VAL A CA 1
ATOM 889 C C . VAL A 1 112 ? -18.248 5.233 10.830 1.00 86.56 112 VAL A C 1
ATOM 891 O O . VAL A 1 112 ? -18.485 6.422 11.036 1.00 86.56 112 VAL A O 1
ATOM 894 N N . ALA A 1 113 ? -18.890 4.258 11.466 1.00 89.06 113 ALA A N 1
ATOM 895 C CA . ALA A 1 113 ? -19.862 4.496 12.522 1.00 89.06 113 ALA A CA 1
ATOM 896 C C . ALA A 1 113 ? -19.324 4.017 13.874 1.00 89.06 113 ALA A C 1
ATOM 898 O O . ALA A 1 113 ? -18.365 3.247 13.970 1.00 89.06 113 ALA A O 1
ATOM 899 N N . VAL A 1 114 ? -19.958 4.478 14.947 1.00 90.75 114 VAL A N 1
ATOM 900 C CA . VAL A 1 114 ? -19.647 4.036 16.304 1.00 90.75 114 VAL A CA 1
ATOM 901 C C . VAL A 1 114 ? -20.879 3.352 16.879 1.00 90.75 114 VAL A C 1
ATOM 903 O O . VAL A 1 114 ? -21.939 3.964 16.985 1.00 90.75 114 VAL A O 1
ATOM 906 N N . ASP A 1 115 ? -20.738 2.079 17.235 1.00 90.75 115 ASP A N 1
ATOM 907 C CA . ASP A 1 115 ? -21.745 1.320 17.970 1.00 90.75 115 ASP A CA 1
ATOM 908 C C . ASP A 1 115 ? -21.541 1.546 19.475 1.00 90.75 115 ASP A C 1
ATOM 910 O O . ASP A 1 115 ? -20.480 1.230 20.029 1.00 90.75 115 ASP A O 1
ATOM 914 N N . LEU A 1 116 ? -22.546 2.132 20.130 1.00 91.38 116 LEU A N 1
ATOM 915 C CA . LEU A 1 116 ? -22.592 2.281 21.582 1.00 91.38 116 LEU A CA 1
ATOM 916 C C . LEU A 1 116 ? -23.401 1.134 22.170 1.00 91.38 116 LEU A C 1
ATOM 918 O O . LEU A 1 116 ? -24.620 1.070 22.011 1.00 91.38 116 LEU A O 1
ATOM 922 N N . ARG A 1 117 ? -22.734 0.276 22.939 1.00 91.31 117 ARG A N 1
ATOM 923 C CA . ARG A 1 117 ? -23.382 -0.831 23.642 1.00 91.31 117 ARG A CA 1
ATOM 924 C C . ARG A 1 117 ? -23.305 -0.595 25.139 1.00 91.31 117 ARG A C 1
ATOM 926 O O . ARG A 1 117 ? -22.251 -0.263 25.677 1.00 91.31 117 ARG A O 1
ATOM 933 N N . ARG A 1 118 ? -24.429 -0.769 25.830 1.00 89.94 118 ARG A N 1
ATOM 934 C CA . ARG A 1 118 ? -24.452 -0.795 27.294 1.00 89.94 118 ARG A CA 1
ATOM 935 C C . ARG A 1 118 ? -24.187 -2.223 27.759 1.00 89.94 118 ARG A C 1
ATOM 937 O O . ARG A 1 118 ? -24.951 -3.121 27.421 1.00 89.94 118 ARG A O 1
ATOM 944 N N . ASP A 1 119 ? -23.125 -2.404 28.535 1.00 86.88 119 ASP A N 1
ATOM 945 C CA . ASP A 1 119 ? -22.764 -3.667 29.178 1.00 86.88 119 ASP A CA 1
ATOM 946 C C . ASP A 1 119 ? -22.872 -3.498 30.700 1.00 86.88 119 ASP A C 1
ATOM 948 O O . ASP A 1 119 ? -21.972 -2.982 31.376 1.00 86.88 119 ASP A O 1
ATOM 952 N N . GLY A 1 120 ? -24.055 -3.822 31.230 1.00 85.25 120 GLY A N 1
ATOM 953 C CA . GLY A 1 120 ? -24.409 -3.617 32.634 1.00 85.25 120 GLY A CA 1
ATOM 954 C C . GLY A 1 120 ? -24.300 -2.148 33.061 1.00 85.25 120 GLY A C 1
ATOM 955 O O . GLY A 1 120 ? -25.095 -1.304 32.646 1.00 85.25 120 GLY A O 1
ATOM 956 N N . ARG A 1 121 ? -23.312 -1.844 33.916 1.00 88.00 121 ARG A N 1
ATOM 957 C CA . ARG A 1 121 ? -23.001 -0.479 34.398 1.00 88.00 121 ARG A CA 1
ATOM 958 C C . ARG A 1 121 ? -21.981 0.266 33.532 1.00 88.00 121 ARG A C 1
ATOM 960 O O . ARG A 1 121 ? -21.649 1.406 33.845 1.00 88.00 121 ARG A O 1
ATOM 967 N N . SER A 1 122 ? -21.466 -0.365 32.482 1.00 84.62 122 SER A N 1
ATOM 968 C CA . SER A 1 122 ? -20.469 0.220 31.591 1.00 84.62 122 SER A CA 1
ATOM 969 C C . SER A 1 122 ? -21.062 0.539 30.220 1.00 84.62 122 SER A C 1
ATOM 971 O O . SER A 1 122 ? -22.031 -0.077 29.773 1.00 84.62 122 SER A O 1
ATOM 973 N N . THR A 1 123 ? -20.484 1.535 29.557 1.00 88.06 123 THR A N 1
ATOM 974 C CA . THR A 1 123 ? -20.779 1.859 28.161 1.00 88.06 123 THR A CA 1
ATOM 975 C C . THR A 1 123 ? -19.540 1.520 27.348 1.00 88.06 123 THR A C 1
ATOM 977 O O . THR A 1 123 ? -18.467 2.067 27.609 1.00 88.06 123 THR A O 1
ATOM 980 N N . ALA A 1 124 ? -19.685 0.624 26.378 1.00 87.88 124 ALA A N 1
ATOM 981 C CA . ALA A 1 124 ? -18.641 0.257 25.437 1.00 87.88 124 ALA A CA 1
ATOM 982 C C . ALA A 1 124 ? -18.880 0.957 24.092 1.00 87.88 124 ALA A C 1
ATOM 984 O O . ALA A 1 124 ? -20.002 1.007 23.588 1.00 87.88 124 ALA A O 1
ATOM 985 N N . LEU A 1 125 ? -17.808 1.510 23.527 1.00 87.88 125 LEU A N 1
ATOM 986 C CA . LEU A 1 125 ? -17.786 2.142 22.211 1.00 87.88 125 LEU A CA 1
ATOM 987 C C . LEU A 1 125 ? -17.004 1.239 21.260 1.00 87.88 125 LEU A C 1
ATOM 989 O O . LEU A 1 125 ? -15.831 0.943 21.506 1.00 87.88 125 LEU A O 1
ATOM 993 N N . HIS A 1 126 ? -17.639 0.829 20.168 1.00 86.75 126 HIS A N 1
ATOM 994 C CA . HIS A 1 126 ? -17.019 0.014 19.132 1.00 86.75 126 HIS A CA 1
ATOM 995 C C . HIS A 1 126 ? -17.044 0.772 17.809 1.00 86.75 126 HIS A C 1
ATOM 997 O O . HIS A 1 126 ? -18.107 1.137 17.320 1.00 86.75 126 HIS A O 1
ATOM 1003 N N . ALA A 1 127 ? -15.877 1.005 17.209 1.00 84.88 127 ALA A N 1
ATOM 1004 C CA . ALA A 1 127 ? -15.829 1.469 15.828 1.00 84.88 127 ALA A CA 1
ATOM 1005 C C . ALA A 1 127 ? -16.296 0.329 14.915 1.00 84.88 127 ALA A C 1
ATOM 1007 O O . ALA A 1 127 ? -15.771 -0.785 15.001 1.00 84.88 127 ALA A O 1
ATOM 1008 N N . VAL A 1 128 ? -17.273 0.611 14.060 1.00 87.56 128 VAL A N 1
ATOM 1009 C CA . VAL A 1 128 ? -17.796 -0.325 13.066 1.00 87.56 128 VAL A CA 1
ATOM 1010 C C . VAL A 1 128 ? -17.654 0.296 11.682 1.00 87.56 128 VAL A C 1
ATOM 1012 O O . VAL A 1 128 ? -17.906 1.485 11.492 1.00 87.56 128 VAL A O 1
ATOM 1015 N N . LEU A 1 129 ? -17.217 -0.515 10.724 1.00 83.38 129 LEU A N 1
ATOM 1016 C CA . LEU A 1 129 ? -17.159 -0.133 9.320 1.00 83.38 129 LEU A CA 1
ATOM 1017 C C . LEU A 1 129 ? -18.460 -0.585 8.654 1.00 83.38 129 LEU A C 1
ATOM 1019 O O . LEU A 1 129 ? -18.862 -1.739 8.832 1.00 83.38 129 LEU A O 1
ATOM 1023 N N . ARG A 1 130 ? -19.107 0.307 7.911 1.00 81.75 130 ARG A N 1
ATOM 1024 C CA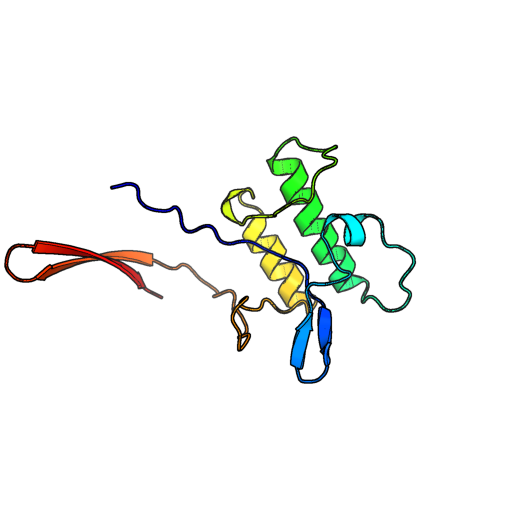 . ARG A 1 130 ? -20.239 -0.012 7.042 1.00 81.75 130 ARG A CA 1
ATOM 1025 C C . ARG A 1 130 ? -19.758 0.143 5.601 1.00 81.75 130 ARG A C 1
ATOM 1027 O O . ARG A 1 130 ? -19.216 1.188 5.253 1.00 81.75 130 ARG A O 1
ATOM 1034 N N . LEU A 1 131 ? -19.873 -0.944 4.847 1.00 74.50 131 LEU A N 1
ATOM 1035 C CA . LEU A 1 131 ? -19.585 -1.025 3.417 1.00 74.50 131 LEU A CA 1
ATOM 1036 C C . LEU A 1 131 ? -20.909 -1.038 2.655 1.00 74.50 131 LEU A C 1
ATOM 1038 O O . LEU A 1 131 ? -21.878 -1.594 3.228 1.00 74.50 131 LEU A O 1
#

Foldseek 3Di:
DDDPDDWAWDADWDQDPPRDTHRPPDALVCLCPPPDPPPDDPQLSVLSNVLSVQLCVLVVHPDDPDRDTGTPVSGDPCSLVSVVSNVVSVNFDWDPDPDIDTDDDDPDDKDWDWDWDDDPPDIDIDTDIDD

Secondary structure (DSSP, 8-state):
--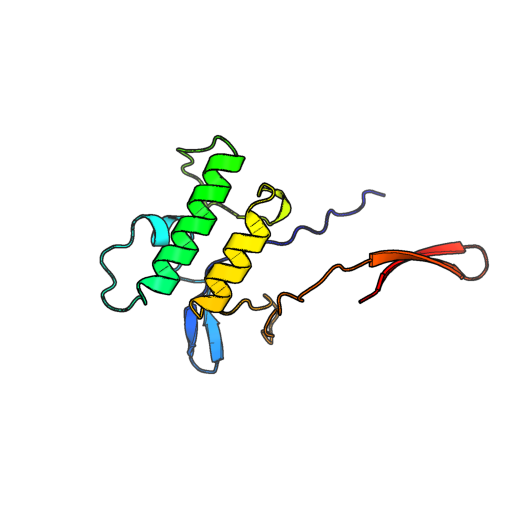------EE---EE-GGGPEE-TT--HHHHHH----TTS-HHHHHHHHHHHHHHHHHTT-S---S---EEGGGS-TTHHHHHHHHHHTT---B--SSS--BPP--SS--EEEEEEEEETTEEEEEEEEE-

Radius of gyration: 18.13 Å; chains: 1; bounding box: 46×40×48 Å